Protein AF-A0AAU7W6T9-F1 (afdb_monomer_lite)

Radius of gyration: 31.01 Å; chains: 1; bounding box: 67×42×76 Å

Structure (mmCIF, N/CA/C/O backbone):
data_AF-A0AAU7W6T9-F1
#
_entry.id   AF-A0AAU7W6T9-F1
#
loop_
_atom_site.group_PDB
_atom_site.id
_atom_site.type_symbol
_atom_site.label_atom_id
_atom_site.label_alt_id
_atom_site.label_comp_id
_atom_site.label_asym_id
_atom_site.label_entity_id
_atom_site.label_seq_id
_atom_site.pdbx_PDB_ins_code
_atom_site.Cartn_x
_atom_site.Cartn_y
_atom_site.Cartn_z
_atom_site.occupancy
_atom_site.B_iso_or_equiv
_atom_site.auth_seq_id
_atom_site.auth_comp_id
_atom_site.auth_asym_id
_atom_site.auth_atom_id
_atom_site.pdbx_PDB_model_num
ATOM 1 N N . MET A 1 1 ? 31.304 -7.532 -29.591 1.00 68.31 1 MET A N 1
ATOM 2 C CA . MET A 1 1 ? 30.329 -8.023 -28.599 1.00 68.31 1 MET A CA 1
ATOM 3 C C . MET A 1 1 ? 29.694 -9.262 -29.185 1.00 68.31 1 MET A C 1
ATOM 5 O O . MET A 1 1 ? 28.973 -9.142 -30.169 1.00 68.31 1 MET A O 1
ATOM 9 N N . ASP A 1 2 ? 30.024 -10.433 -28.654 1.00 91.94 2 ASP A N 1
ATOM 10 C CA . ASP A 1 2 ? 29.437 -11.690 -29.111 1.00 91.94 2 ASP A CA 1
ATOM 11 C C . ASP A 1 2 ? 27.924 -11.687 -28.875 1.00 91.94 2 ASP A C 1
ATOM 13 O O . ASP A 1 2 ? 27.451 -11.260 -27.822 1.00 91.94 2 ASP A O 1
ATOM 17 N N . TRP A 1 3 ? 27.146 -12.153 -29.851 1.00 93.44 3 TRP A N 1
ATOM 18 C CA . TRP A 1 3 ? 25.677 -12.155 -29.793 1.00 93.44 3 TRP A CA 1
ATOM 19 C C . TRP A 1 3 ? 25.120 -12.938 -28.589 1.00 93.44 3 TRP A C 1
ATOM 21 O O . TRP A 1 3 ? 24.056 -12.614 -28.068 1.00 93.44 3 TRP A O 1
ATOM 31 N N . TRP A 1 4 ? 25.888 -13.906 -28.086 1.00 94.69 4 TRP A N 1
ATOM 32 C CA . TRP A 1 4 ? 25.614 -14.640 -26.852 1.00 94.69 4 TRP A CA 1
ATOM 33 C C . TRP A 1 4 ? 25.522 -13.751 -25.608 1.00 94.69 4 TRP A C 1
ATOM 35 O O . TRP A 1 4 ? 24.751 -14.053 -24.700 1.00 94.69 4 TRP A O 1
ATOM 45 N N . ILE A 1 5 ? 26.258 -12.637 -25.570 1.00 95.00 5 ILE A N 1
ATOM 46 C CA . ILE A 1 5 ? 26.200 -11.682 -24.458 1.00 95.00 5 ILE A CA 1
ATOM 47 C C . ILE A 1 5 ? 24.798 -11.069 -24.376 1.00 95.00 5 ILE A C 1
ATOM 49 O O . ILE A 1 5 ? 24.238 -10.961 -23.289 1.00 95.00 5 ILE A O 1
ATOM 53 N N . TRP A 1 6 ? 24.184 -10.747 -25.517 1.00 94.69 6 TRP A N 1
ATOM 54 C CA . TRP A 1 6 ? 22.812 -10.234 -25.557 1.00 94.69 6 TRP A CA 1
ATOM 55 C C . TRP A 1 6 ? 21.791 -11.262 -25.078 1.00 94.69 6 TRP A C 1
ATOM 57 O O . TRP A 1 6 ? 20.864 -10.910 -24.351 1.00 94.69 6 TRP A O 1
ATOM 67 N N . VAL A 1 7 ? 21.988 -12.535 -25.429 1.00 95.75 7 VAL A N 1
ATOM 68 C CA . VAL A 1 7 ? 21.139 -13.632 -24.946 1.00 95.75 7 VAL A CA 1
ATOM 69 C C . VAL A 1 7 ? 21.245 -13.768 -23.426 1.00 95.75 7 VAL A C 1
ATOM 71 O O . VAL A 1 7 ? 20.221 -13.839 -22.751 1.00 95.75 7 VAL A O 1
ATOM 74 N N . LEU A 1 8 ? 22.458 -13.735 -22.866 1.00 96.44 8 LEU A N 1
ATOM 75 C CA . LEU A 1 8 ? 22.659 -13.797 -21.416 1.00 96.44 8 LEU A CA 1
ATOM 76 C C . LEU A 1 8 ? 22.035 -12.604 -20.687 1.00 96.44 8 LEU A C 1
ATOM 78 O O . LEU A 1 8 ? 21.397 -12.794 -19.653 1.00 96.44 8 LEU A O 1
ATOM 82 N N . ILE A 1 9 ? 22.169 -11.393 -21.234 1.00 95.81 9 ILE A N 1
ATOM 83 C CA . ILE A 1 9 ? 21.533 -10.194 -20.673 1.00 95.81 9 ILE A CA 1
ATOM 84 C C . ILE A 1 9 ? 20.009 -10.349 -20.680 1.00 95.81 9 ILE A C 1
ATOM 86 O O . ILE A 1 9 ? 19.369 -10.109 -19.659 1.00 95.81 9 ILE A O 1
ATOM 90 N N . ALA A 1 10 ? 19.422 -10.793 -21.794 1.00 95.56 10 ALA A N 1
ATOM 91 C CA . ALA A 1 10 ? 17.979 -10.994 -21.891 1.00 95.56 10 ALA A CA 1
ATOM 92 C C . ALA A 1 10 ? 17.475 -12.017 -20.859 1.00 95.56 10 ALA A C 1
ATOM 94 O O . ALA A 1 10 ? 16.499 -11.759 -20.154 1.00 95.56 10 ALA A O 1
ATOM 95 N N . VAL A 1 11 ? 18.178 -13.145 -20.711 1.00 96.88 11 VAL A N 1
ATOM 96 C CA . VAL A 1 11 ? 17.854 -14.170 -19.708 1.00 96.88 11 VAL A CA 1
ATOM 97 C C . VAL A 1 11 ? 17.966 -13.612 -18.288 1.00 96.88 11 VAL A C 1
ATOM 99 O O . VAL A 1 11 ? 17.074 -13.847 -17.474 1.00 96.88 11 VAL A O 1
ATOM 102 N N . ALA A 1 12 ? 19.011 -12.836 -17.989 1.00 96.00 12 ALA A N 1
ATOM 103 C CA . ALA A 1 12 ? 19.196 -12.222 -16.677 1.00 96.00 12 ALA A CA 1
ATOM 104 C C . ALA A 1 12 ? 18.065 -11.240 -16.331 1.00 96.00 12 ALA A C 1
ATOM 106 O O . ALA A 1 12 ? 17.546 -11.270 -15.216 1.00 96.00 12 ALA A O 1
ATOM 107 N N . VAL A 1 13 ? 17.634 -10.414 -17.291 1.00 95.50 13 VAL A N 1
ATOM 108 C CA . VAL A 1 13 ? 16.512 -9.479 -17.109 1.00 95.50 13 VAL A CA 1
ATOM 109 C C . VAL A 1 13 ? 15.207 -10.231 -16.840 1.00 95.50 13 VAL A C 1
ATOM 111 O O . VAL A 1 13 ? 14.481 -9.878 -15.912 1.00 95.50 13 VAL A O 1
ATOM 114 N N . ILE A 1 14 ? 14.921 -11.294 -17.598 1.00 94.56 14 ILE A N 1
ATOM 115 C CA . ILE A 1 14 ? 13.716 -12.115 -17.401 1.00 94.56 14 ILE A CA 1
ATOM 116 C C . ILE A 1 14 ? 13.745 -12.803 -16.030 1.00 94.56 14 ILE A C 1
ATOM 118 O O . ILE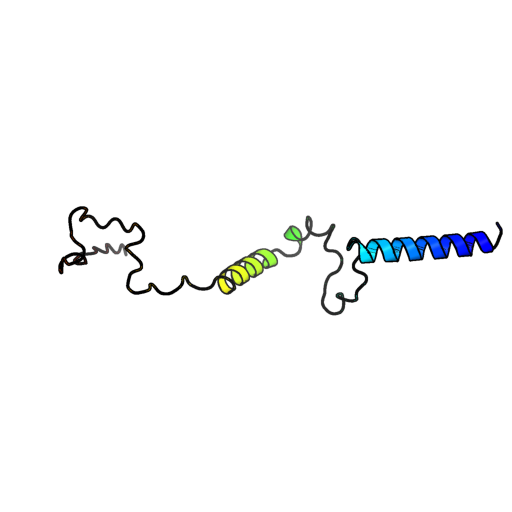 A 1 14 ? 12.744 -12.785 -15.314 1.00 94.56 14 ILE A O 1
ATOM 122 N N . ALA A 1 15 ? 14.887 -13.372 -15.634 1.00 93.75 15 ALA A N 1
ATOM 123 C CA . ALA A 1 15 ? 15.045 -14.036 -14.343 1.00 93.75 15 ALA A CA 1
ATOM 124 C C . ALA A 1 15 ? 14.859 -13.063 -13.167 1.00 93.75 15 ALA A C 1
ATOM 126 O O . ALA A 1 15 ? 14.164 -13.391 -12.204 1.00 93.75 15 ALA A O 1
ATOM 127 N N . LEU A 1 16 ? 15.421 -11.853 -13.264 1.00 92.25 16 LEU A N 1
ATOM 128 C CA . LEU A 1 16 ? 15.219 -10.789 -12.278 1.00 92.25 16 LEU A CA 1
ATOM 129 C C . LEU A 1 16 ? 13.757 -10.339 -12.217 1.00 92.25 16 LEU A C 1
ATOM 131 O O . LEU A 1 16 ? 13.215 -10.199 -11.123 1.00 92.25 16 LEU A O 1
ATOM 135 N N . GLY A 1 17 ? 13.101 -10.166 -13.368 1.00 89.81 17 GLY A N 1
ATOM 136 C CA . GLY A 1 17 ? 11.678 -9.834 -13.438 1.00 89.81 17 GLY A CA 1
ATOM 137 C C . GLY A 1 17 ? 10.798 -10.903 -12.785 1.00 89.81 17 GLY A C 1
ATOM 138 O O . GLY A 1 17 ? 9.918 -10.578 -11.991 1.00 89.81 17 GLY A O 1
ATOM 139 N N . TRP A 1 18 ? 11.082 -12.182 -13.041 1.00 89.06 18 TRP A N 1
ATOM 140 C CA . TRP A 1 18 ? 10.376 -13.305 -12.420 1.00 89.06 18 TRP A CA 1
ATOM 141 C C . TRP A 1 18 ? 10.593 -13.365 -10.905 1.00 89.06 18 TRP A C 1
ATOM 143 O O . TRP A 1 18 ? 9.639 -13.564 -10.151 1.00 89.06 18 TRP A O 1
ATOM 153 N N . LEU A 1 19 ? 11.828 -13.150 -10.440 1.00 89.50 19 LEU A N 1
ATOM 154 C CA . LEU A 1 19 ? 12.143 -13.110 -9.013 1.00 89.50 19 LEU A CA 1
ATOM 155 C C . LEU A 1 19 ? 11.432 -11.941 -8.320 1.00 89.50 19 LEU A C 1
ATOM 157 O O . LEU A 1 19 ? 10.845 -12.129 -7.259 1.00 89.50 19 LEU A O 1
ATOM 161 N N . ALA A 1 20 ? 11.431 -10.760 -8.941 1.00 87.19 20 ALA A N 1
ATOM 162 C CA . ALA A 1 20 ? 10.738 -9.577 -8.441 1.00 87.19 20 ALA A CA 1
ATOM 163 C C . ALA A 1 20 ? 9.215 -9.777 -8.395 1.00 87.19 20 ALA A C 1
ATOM 165 O O . ALA A 1 20 ? 8.572 -9.357 -7.433 1.00 87.19 20 ALA A O 1
ATOM 166 N N . GLN A 1 21 ? 8.640 -10.469 -9.385 1.00 85.00 21 GLN A N 1
ATOM 167 C CA . GLN A 1 21 ? 7.222 -10.827 -9.385 1.00 85.00 21 GLN A CA 1
ATOM 168 C C . GLN A 1 21 ? 6.895 -11.838 -8.281 1.00 85.00 21 GLN A C 1
ATOM 170 O O . GLN A 1 21 ? 5.929 -11.661 -7.542 1.00 85.00 21 GLN A O 1
ATOM 175 N N . ARG A 1 22 ? 7.729 -12.870 -8.105 1.00 81.19 22 ARG A N 1
ATOM 176 C CA . ARG A 1 22 ? 7.556 -13.877 -7.048 1.00 81.19 22 ARG A CA 1
ATOM 177 C C . ARG A 1 22 ? 7.756 -13.302 -5.644 1.00 81.19 22 ARG A C 1
ATOM 179 O O . ARG A 1 22 ? 7.080 -13.732 -4.716 1.00 81.19 22 ARG A O 1
ATOM 186 N N . ALA A 1 23 ? 8.660 -12.339 -5.493 1.00 85.38 23 ALA A N 1
ATOM 187 C CA . ALA A 1 23 ? 8.880 -11.601 -4.252 1.00 85.38 23 ALA A CA 1
ATOM 188 C C . ALA A 1 23 ? 7.788 -10.549 -3.976 1.00 85.38 23 ALA A C 1
ATOM 190 O O . ALA A 1 23 ? 7.790 -9.939 -2.910 1.00 85.38 23 ALA A O 1
ATOM 191 N N . GLY A 1 24 ? 6.866 -10.321 -4.921 1.00 74.69 24 GLY A N 1
ATOM 192 C CA . GLY A 1 24 ? 5.800 -9.329 -4.791 1.00 74.69 24 GLY A CA 1
ATOM 193 C C . GLY A 1 24 ? 6.280 -7.878 -4.891 1.00 74.69 24 GLY A C 1
ATOM 194 O O . GLY A 1 24 ? 5.546 -6.971 -4.517 1.00 74.69 24 GLY A O 1
ATOM 195 N N . TRP A 1 25 ? 7.500 -7.639 -5.384 1.00 78.12 25 TRP A N 1
ATOM 196 C CA . TRP A 1 25 ? 8.034 -6.289 -5.602 1.00 78.12 25 TRP A CA 1
ATOM 197 C C . TRP A 1 25 ? 7.412 -5.623 -6.831 1.00 78.12 25 TRP A C 1
ATOM 199 O O . TRP A 1 25 ? 7.306 -4.401 -6.887 1.00 78.12 25 TRP A O 1
ATOM 209 N N . ILE A 1 26 ? 7.004 -6.423 -7.820 1.00 70.12 26 ILE A N 1
ATOM 210 C CA . ILE A 1 26 ? 6.372 -5.957 -9.055 1.00 70.12 26 ILE A CA 1
ATOM 211 C C . ILE A 1 26 ? 5.161 -6.848 -9.339 1.00 70.12 26 ILE A C 1
ATOM 213 O O . ILE A 1 26 ? 5.311 -8.046 -9.567 1.00 70.12 26 ILE A O 1
ATOM 217 N N . ASP A 1 27 ? 3.959 -6.270 -9.356 1.00 71.69 27 ASP A N 1
ATOM 218 C CA . ASP A 1 27 ? 2.744 -6.970 -9.783 1.00 71.69 27 ASP A CA 1
ATOM 219 C C . ASP A 1 27 ? 2.487 -6.679 -11.269 1.00 71.69 27 ASP A C 1
ATOM 221 O O . ASP A 1 27 ? 1.892 -5.666 -11.630 1.00 71.69 27 ASP A O 1
ATOM 225 N N . LEU A 1 28 ? 2.999 -7.554 -12.142 1.00 67.88 28 LEU A N 1
ATOM 226 C CA . LEU A 1 28 ? 2.724 -7.528 -13.589 1.00 67.88 28 LEU A CA 1
ATOM 227 C C . LEU A 1 28 ? 1.415 -8.247 -13.945 1.00 67.88 28 LEU A C 1
ATOM 229 O O . LEU A 1 28 ? 1.057 -8.348 -15.119 1.00 67.88 28 LEU A O 1
ATOM 233 N N . SER A 1 29 ? 0.715 -8.784 -12.945 1.00 62.09 29 SER A N 1
ATOM 234 C CA . SER A 1 29 ? -0.595 -9.390 -13.131 1.00 62.09 29 SER A CA 1
ATOM 235 C C . SER A 1 29 ? -1.566 -8.264 -13.465 1.00 62.09 29 SER A C 1
ATOM 237 O O . SER A 1 29 ? -1.701 -7.312 -12.704 1.00 62.09 29 SER A O 1
ATOM 239 N N . ASP A 1 30 ? -2.211 -8.359 -14.622 1.00 55.94 30 ASP A N 1
ATOM 240 C CA . ASP A 1 30 ? -3.150 -7.393 -15.198 1.00 55.94 30 ASP A CA 1
ATOM 241 C C . ASP A 1 30 ? -4.338 -7.083 -14.251 1.00 55.94 30 ASP A C 1
ATOM 243 O O . ASP A 1 30 ? -5.452 -7.575 -14.419 1.00 55.94 30 ASP A O 1
ATOM 247 N N . LYS A 1 31 ? -4.100 -6.276 -13.207 1.00 52.72 31 LYS A N 1
ATOM 248 C CA . LYS A 1 31 ? -5.128 -5.635 -12.370 1.00 52.72 31 LYS A CA 1
ATOM 249 C C . LYS A 1 31 ? -5.508 -4.249 -12.895 1.00 52.72 31 LYS A C 1
ATOM 251 O O . LYS A 1 31 ? -6.456 -3.639 -12.407 1.00 52.72 31 LYS A O 1
ATOM 256 N N . THR A 1 32 ? -4.840 -3.766 -13.940 1.00 48.38 32 THR A N 1
ATOM 257 C CA . THR A 1 32 ? -5.093 -2.452 -14.546 1.00 48.38 32 THR A CA 1
ATOM 258 C C . THR A 1 32 ? -6.347 -2.406 -15.410 1.00 48.38 32 THR A C 1
ATOM 260 O O . THR A 1 32 ? -6.893 -1.318 -15.596 1.00 48.38 32 THR A O 1
ATOM 263 N N . LYS A 1 33 ? -6.921 -3.549 -15.818 1.00 49.66 33 LYS A N 1
ATOM 264 C CA . LYS A 1 33 ? -8.297 -3.574 -16.360 1.00 49.66 33 LYS A CA 1
ATOM 265 C C . LYS A 1 33 ? -9.359 -3.075 -15.373 1.00 49.66 33 LYS A C 1
ATOM 267 O O . LYS A 1 33 ? -10.494 -2.831 -15.778 1.00 49.66 33 LYS A O 1
ATOM 272 N N . ARG A 1 34 ? -9.001 -2.858 -14.102 1.00 48.38 34 ARG A N 1
ATOM 273 C CA . ARG A 1 34 ? -9.843 -2.183 -13.111 1.00 48.38 34 ARG A CA 1
ATOM 274 C C . ARG A 1 34 ? -9.071 -1.134 -12.298 1.00 48.38 34 ARG A C 1
ATOM 276 O O . ARG A 1 34 ? -9.198 -1.080 -11.088 1.00 48.38 34 ARG A O 1
ATOM 283 N N . GLY A 1 35 ? -8.320 -0.268 -12.983 1.00 49.06 35 GLY A N 1
ATOM 284 C CA . GLY A 1 35 ? -7.900 1.036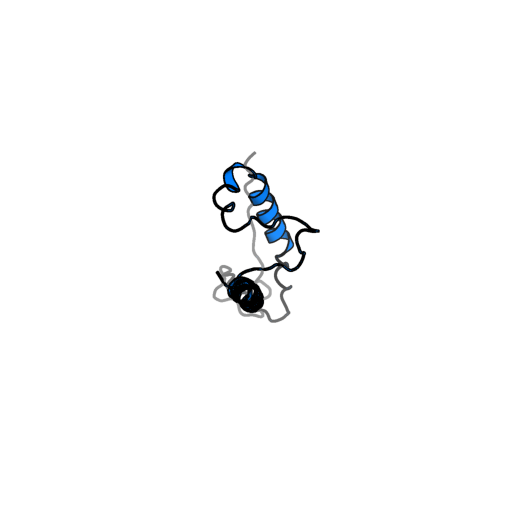 -12.455 1.00 49.06 35 GLY A CA 1
ATOM 285 C C . GLY A 1 35 ? -6.659 1.044 -11.551 1.00 49.06 35 GLY A C 1
ATOM 286 O O . GLY A 1 35 ? -6.670 0.531 -10.441 1.00 49.06 35 GLY A O 1
ATOM 287 N N . GLY A 1 36 ? -5.618 1.751 -12.006 1.00 48.62 36 GLY A N 1
ATOM 288 C CA . GLY A 1 36 ? -4.661 2.438 -11.130 1.00 48.62 36 GLY A CA 1
ATOM 289 C C . GLY A 1 36 ? -3.407 1.665 -10.714 1.00 48.62 36 GLY A C 1
ATOM 290 O O . GLY A 1 36 ? -3.297 1.226 -9.575 1.00 48.62 36 GLY A O 1
ATOM 291 N N . THR A 1 37 ? -2.385 1.631 -11.575 1.00 48.72 37 THR A N 1
ATOM 292 C CA . THR A 1 37 ? -1.012 1.259 -11.178 1.00 48.72 37 THR A CA 1
ATOM 293 C C . THR A 1 37 ? -0.072 2.442 -11.387 1.00 48.72 37 THR A C 1
ATOM 295 O O . THR A 1 37 ? 0.687 2.509 -12.345 1.00 48.72 37 THR A O 1
ATOM 298 N N . ALA A 1 38 ? -0.160 3.401 -10.466 1.00 47.75 38 ALA A N 1
ATOM 299 C CA . ALA A 1 38 ? 0.868 4.413 -10.204 1.00 47.75 38 ALA A CA 1
ATOM 300 C C . ALA A 1 38 ? 0.848 4.833 -8.712 1.00 47.75 38 ALA A C 1
ATOM 302 O O . ALA A 1 38 ? 1.110 5.979 -8.362 1.00 47.75 38 ALA A O 1
ATOM 303 N N . GLY A 1 39 ? 0.490 3.906 -7.813 1.00 49.88 39 GLY A N 1
ATOM 304 C CA . GLY A 1 39 ? 0.157 4.186 -6.407 1.00 49.88 39 GLY A CA 1
ATOM 305 C C . GLY A 1 39 ? 1.327 4.292 -5.420 1.00 49.88 39 GLY A C 1
ATOM 306 O O . GLY A 1 39 ? 1.075 4.428 -4.232 1.00 49.88 39 GLY A O 1
ATOM 307 N N . GLY A 1 40 ? 2.589 4.220 -5.858 1.00 50.38 40 GLY A N 1
ATOM 308 C CA . GLY A 1 40 ? 3.745 4.313 -4.946 1.00 50.38 40 GLY A CA 1
ATOM 309 C C . GLY A 1 40 ? 4.286 5.733 -4.747 1.00 50.38 40 GLY A C 1
ATOM 310 O O . GLY A 1 40 ? 4.732 6.078 -3.661 1.00 50.38 40 GLY A O 1
ATOM 311 N N . VAL A 1 41 ? 4.224 6.571 -5.787 1.00 52.28 41 VAL A N 1
ATOM 312 C CA . VAL A 1 41 ? 4.780 7.941 -5.776 1.00 52.28 41 VAL A CA 1
ATOM 313 C C . VAL A 1 41 ? 3.676 9.007 -5.797 1.00 52.28 41 VAL A C 1
ATOM 315 O O . VAL A 1 41 ? 3.893 10.128 -5.351 1.00 52.28 41 VAL A O 1
ATOM 318 N N . LEU A 1 42 ? 2.460 8.660 -6.234 1.00 54.91 42 LEU A N 1
ATOM 319 C CA . LEU A 1 42 ? 1.337 9.602 -6.282 1.00 54.91 42 LEU A CA 1
ATOM 320 C C . LEU A 1 42 ? 0.591 9.772 -4.952 1.00 54.91 42 LEU A C 1
ATOM 322 O O . LEU A 1 42 ? -0.221 10.680 -4.868 1.00 54.91 42 LEU A O 1
ATOM 326 N N . MET A 1 43 ? 0.877 8.988 -3.905 1.00 53.78 43 MET A N 1
ATOM 327 C CA . MET A 1 43 ? 0.170 9.118 -2.616 1.00 53.78 43 MET A CA 1
ATOM 328 C C . MET A 1 43 ? 0.402 10.472 -1.927 1.00 53.78 43 MET A C 1
ATOM 330 O O . MET A 1 43 ? -0.490 10.954 -1.247 1.00 53.78 43 MET A O 1
ATOM 334 N N . ILE A 1 44 ? 1.549 11.128 -2.152 1.00 56.06 44 ILE A N 1
ATOM 335 C CA . ILE A 1 44 ? 1.811 12.480 -1.615 1.00 56.06 44 ILE A CA 1
ATOM 336 C C . ILE A 1 44 ? 1.083 13.566 -2.436 1.00 56.06 44 ILE A C 1
ATOM 338 O O . ILE A 1 44 ? 0.769 14.632 -1.921 1.00 56.06 44 ILE A O 1
ATOM 342 N N . GLY A 1 45 ? 0.787 13.310 -3.716 1.00 55.84 45 GLY A N 1
ATOM 343 C CA . GLY A 1 45 ? 0.062 14.250 -4.583 1.00 55.84 45 GLY A CA 1
ATOM 344 C C . GLY A 1 45 ? -1.456 14.042 -4.614 1.00 55.84 45 GLY A C 1
ATOM 345 O O . GLY A 1 45 ? -2.187 14.923 -5.063 1.00 55.84 45 GLY A O 1
ATOM 346 N N . ASP A 1 46 ? -1.946 12.891 -4.156 1.00 56.69 46 ASP A N 1
ATOM 347 C CA . ASP A 1 46 ? -3.355 12.497 -4.271 1.00 56.69 46 ASP A CA 1
ATOM 348 C C . ASP A 1 46 ? -4.285 13.347 -3.385 1.00 56.69 46 ASP A C 1
ATOM 350 O O . ASP A 1 46 ? -5.450 13.546 -3.724 1.00 56.69 46 ASP A O 1
ATOM 354 N N . GLU A 1 47 ? -3.760 13.940 -2.307 1.00 60.50 47 GLU A N 1
ATOM 355 C CA . GLU A 1 47 ? -4.491 14.893 -1.456 1.00 60.50 47 GLU A CA 1
ATOM 356 C C . GLU A 1 47 ? -4.830 16.201 -2.192 1.00 60.50 47 GLU A C 1
ATOM 358 O O . GLU A 1 47 ? -5.880 16.798 -1.956 1.00 60.50 47 GLU A O 1
ATOM 363 N N . VAL A 1 48 ? -3.979 16.630 -3.130 1.00 60.69 48 VAL A N 1
ATOM 364 C CA . VAL A 1 48 ? -4.160 17.885 -3.880 1.00 60.69 48 VAL A CA 1
ATOM 365 C C . VAL A 1 48 ? -5.106 17.698 -5.071 1.00 60.69 48 VAL A C 1
ATOM 367 O O . VAL A 1 48 ? -5.818 18.624 -5.455 1.00 60.69 48 VAL A O 1
ATOM 370 N N . PHE A 1 49 ? -5.149 16.495 -5.650 1.00 58.16 49 PHE A N 1
ATOM 371 C CA . PHE A 1 49 ? -5.903 16.217 -6.878 1.00 58.16 49 PHE A CA 1
ATOM 372 C C . PHE A 1 49 ? -7.173 15.378 -6.674 1.00 58.16 49 PHE A C 1
ATOM 374 O O . PHE A 1 49 ? -7.970 15.259 -7.606 1.00 58.16 49 PHE A O 1
ATOM 381 N N . ALA A 1 50 ? -7.414 14.831 -5.479 1.00 58.34 50 ALA A N 1
ATOM 382 C CA . ALA A 1 50 ? -8.617 14.052 -5.192 1.00 58.34 50 ALA A CA 1
ATOM 383 C C . ALA A 1 50 ? -9.149 14.245 -3.753 1.00 58.34 50 ALA A C 1
ATOM 385 O O . ALA A 1 50 ? -9.263 13.273 -3.002 1.00 58.34 50 ALA A O 1
ATOM 386 N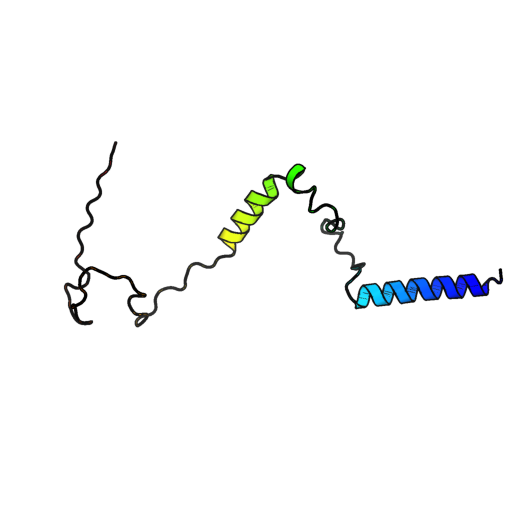 N . PRO A 1 51 ? -9.599 15.459 -3.374 1.00 58.81 51 PRO A N 1
ATOM 387 C CA . PRO A 1 51 ? -10.098 15.742 -2.020 1.00 58.81 51 PRO A CA 1
ATOM 388 C C . PRO A 1 51 ? -11.313 14.889 -1.603 1.00 58.81 51 PRO A C 1
ATOM 390 O O . PRO A 1 51 ? -11.543 14.663 -0.419 1.00 58.81 51 PRO A O 1
ATOM 393 N N . ARG A 1 52 ? -12.069 14.338 -2.564 1.00 65.25 52 ARG A N 1
ATOM 394 C CA . ARG A 1 52 ? -13.248 13.490 -2.300 1.00 65.25 52 ARG A CA 1
ATOM 395 C C . ARG A 1 52 ? -12.913 12.072 -1.822 1.00 65.25 52 ARG A C 1
ATOM 397 O O . ARG A 1 52 ? -13.813 11.338 -1.421 1.00 65.25 52 ARG A O 1
ATOM 404 N N . LYS A 1 53 ? -11.639 11.661 -1.869 1.00 65.81 53 LYS A N 1
ATOM 405 C CA . LYS A 1 53 ? -11.217 10.340 -1.373 1.00 65.81 53 LYS A CA 1
ATOM 406 C C . LYS A 1 53 ? -11.335 10.228 0.144 1.00 65.81 53 LYS A C 1
ATOM 408 O O . LYS A 1 53 ? -11.644 9.147 0.633 1.00 65.81 53 LYS A O 1
ATOM 413 N N . TYR A 1 54 ? -11.151 11.334 0.866 1.00 67.94 54 TYR A N 1
ATOM 414 C CA . TYR A 1 54 ? -11.303 11.358 2.319 1.00 67.94 54 TYR A CA 1
ATOM 415 C C . TYR A 1 54 ? -12.746 11.044 2.737 1.00 67.94 54 TYR A C 1
ATOM 417 O O . TYR A 1 54 ? -12.978 10.144 3.538 1.00 67.94 54 TYR A O 1
ATOM 425 N N . GLU A 1 55 ? -13.724 11.713 2.126 1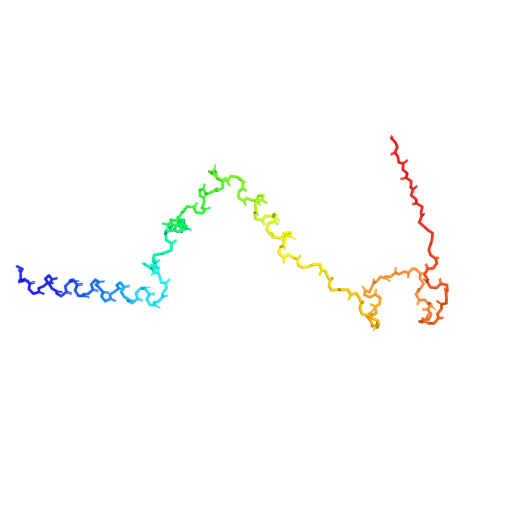.00 70.50 55 GLU A N 1
ATOM 426 C CA . GLU A 1 55 ? -15.147 11.492 2.416 1.00 70.50 55 GLU A CA 1
ATOM 427 C C . GLU A 1 55 ? -15.580 10.061 2.066 1.00 70.50 55 GLU A C 1
ATOM 429 O O . GLU A 1 55 ? -16.224 9.393 2.875 1.00 70.50 55 GLU A O 1
ATOM 434 N N . ALA A 1 56 ? -15.138 9.544 0.914 1.00 73.94 56 ALA A N 1
ATOM 435 C CA . ALA A 1 56 ? -15.428 8.174 0.496 1.00 73.94 56 ALA A CA 1
ATOM 436 C C . ALA A 1 56 ? -14.834 7.118 1.450 1.00 73.94 56 ALA A C 1
ATOM 438 O O . ALA A 1 56 ? -15.478 6.106 1.729 1.00 73.94 56 ALA A O 1
ATOM 439 N N . ALA A 1 57 ? -13.628 7.354 1.980 1.00 76.12 57 ALA A N 1
ATOM 440 C CA . ALA A 1 57 ? -13.005 6.472 2.965 1.00 76.12 57 ALA A CA 1
ATOM 441 C C . ALA A 1 57 ? -13.760 6.487 4.307 1.00 76.12 57 ALA A C 1
ATOM 443 O O . ALA A 1 57 ? -13.976 5.433 4.904 1.00 76.12 57 ALA A O 1
ATOM 444 N N . VAL A 1 58 ? -14.233 7.659 4.747 1.00 78.88 58 VAL A N 1
ATOM 445 C CA . VAL A 1 58 ? -15.020 7.808 5.984 1.00 78.88 58 VAL A CA 1
ATOM 446 C C . VAL A 1 58 ? -16.390 7.132 5.864 1.00 78.88 58 VAL A C 1
ATOM 448 O O . VAL A 1 58 ? -16.845 6.473 6.802 1.00 78.88 58 VAL A O 1
ATOM 451 N N . GLU A 1 59 ? -17.062 7.249 4.718 1.00 77.19 59 GLU A N 1
ATOM 452 C CA . GLU A 1 59 ? -18.336 6.560 4.480 1.00 77.19 59 GLU A CA 1
ATOM 453 C C . GLU A 1 59 ? -18.164 5.041 4.395 1.00 77.19 59 GLU A C 1
ATOM 455 O O . GLU A 1 59 ? -18.970 4.298 4.962 1.00 77.19 59 GLU A O 1
ATOM 460 N N . GLN A 1 60 ? -17.088 4.567 3.762 1.00 81.88 60 GLN A N 1
ATOM 461 C CA . GLN A 1 60 ? -16.750 3.146 3.729 1.00 81.88 60 GLN A CA 1
ATOM 462 C C . GLN A 1 60 ? -16.476 2.601 5.136 1.00 81.88 60 GLN A C 1
ATOM 464 O O . GLN A 1 60 ? -16.958 1.523 5.480 1.00 81.88 60 GLN A O 1
ATOM 469 N N . GLU A 1 61 ? -15.760 3.349 5.977 1.00 77.62 61 GLU A N 1
ATOM 470 C CA . GLU A 1 61 ? -15.498 2.959 7.362 1.00 77.62 61 GLU A CA 1
ATOM 471 C C . GLU A 1 61 ? -16.806 2.829 8.157 1.00 77.62 61 GLU A C 1
ATOM 473 O O . GLU A 1 61 ? -17.008 1.832 8.856 1.00 77.62 61 GLU A O 1
ATOM 478 N N . ARG A 1 62 ? -17.739 3.778 7.984 1.00 76.12 62 ARG A N 1
ATOM 479 C CA . ARG A 1 62 ? -19.078 3.715 8.595 1.00 76.12 62 ARG A CA 1
ATOM 480 C C . ARG A 1 62 ? -19.877 2.497 8.138 1.00 76.12 62 ARG A C 1
ATOM 482 O O . ARG A 1 62 ? -20.541 1.885 8.965 1.00 76.12 62 ARG A O 1
ATOM 489 N N . GLN A 1 63 ? -19.805 2.139 6.858 1.00 81.06 63 GLN A N 1
ATOM 490 C CA . GLN A 1 63 ? -20.508 0.973 6.307 1.00 81.06 63 GLN A CA 1
ATOM 491 C C . GLN A 1 63 ? -19.841 -0.360 6.679 1.00 81.06 63 GLN A C 1
ATOM 493 O O . GLN A 1 63 ? -20.510 -1.386 6.751 1.00 81.06 63 GLN A O 1
ATOM 498 N N . SER A 1 64 ? -18.527 -0.357 6.916 1.00 78.38 64 SER A N 1
ATOM 499 C CA . SER A 1 64 ? -17.758 -1.556 7.273 1.00 78.38 64 SER A CA 1
ATOM 500 C C . SER A 1 64 ? -17.870 -1.943 8.748 1.00 78.38 64 SER A C 1
ATOM 502 O O . SER A 1 64 ? -17.624 -3.096 9.108 1.00 78.38 64 SER A O 1
ATOM 504 N N . ARG A 1 65 ? -18.239 -0.994 9.616 1.00 76.19 65 ARG A N 1
ATOM 505 C CA . ARG A 1 65 ? -18.465 -1.277 11.030 1.00 76.19 65 ARG A CA 1
ATOM 506 C C . ARG A 1 65 ? -19.820 -1.941 11.193 1.00 76.19 65 ARG A C 1
ATOM 508 O O . ARG A 1 65 ? -20.864 -1.315 11.029 1.00 76.19 65 ARG A O 1
ATOM 515 N N . LEU A 1 66 ? -19.788 -3.214 11.567 1.00 72.56 66 LEU A N 1
ATOM 516 C CA . LEU A 1 66 ? -20.976 -3.879 12.072 1.00 72.56 66 LEU A CA 1
ATOM 517 C C . LEU A 1 66 ? -21.419 -3.163 13.358 1.00 72.56 66 LEU A C 1
ATOM 519 O O . LEU A 1 66 ? -20.563 -2.804 14.176 1.00 72.56 66 LEU A O 1
ATOM 523 N N . PRO A 1 67 ? -22.730 -2.939 13.553 1.00 74.19 67 PRO A N 1
ATOM 524 C CA . PRO A 1 67 ? -23.231 -2.495 14.843 1.00 74.19 67 PRO A CA 1
ATOM 525 C C . PRO A 1 67 ? -22.768 -3.474 15.924 1.00 74.19 67 PRO A C 1
ATOM 527 O O . PRO A 1 67 ? -22.595 -4.670 15.663 1.00 74.19 67 PRO A O 1
ATOM 530 N N . ALA A 1 68 ? -22.537 -2.954 17.132 1.00 73.94 68 ALA A N 1
ATOM 531 C CA . ALA A 1 68 ? -22.161 -3.792 18.259 1.00 73.94 68 ALA A CA 1
ATOM 532 C C . ALA A 1 68 ? -23.171 -4.948 18.398 1.00 73.94 68 ALA A C 1
ATOM 534 O O . ALA A 1 68 ? -24.371 -4.732 18.184 1.00 73.94 68 ALA A O 1
ATOM 535 N N . PRO A 1 69 ? -22.703 -6.170 18.707 1.00 72.06 69 PRO A N 1
ATOM 536 C CA . PRO A 1 69 ? -23.593 -7.308 18.872 1.00 72.06 69 PRO A CA 1
ATOM 537 C C . PRO A 1 69 ? -24.656 -6.980 19.921 1.00 72.06 69 PRO A C 1
ATOM 539 O O . PRO A 1 69 ? -24.368 -6.310 20.916 1.00 72.06 69 PRO A O 1
ATOM 542 N N . ALA A 1 70 ? -25.884 -7.437 19.674 1.00 75.25 70 ALA A N 1
ATOM 543 C CA . ALA A 1 70 ? -26.978 -7.244 20.612 1.00 75.25 70 ALA A CA 1
ATOM 544 C C . ALA A 1 70 ? -26.589 -7.811 21.990 1.00 75.25 70 ALA A C 1
ATOM 546 O O . ALA A 1 70 ? -25.956 -8.873 22.045 1.00 75.25 70 ALA A O 1
ATOM 547 N N . PRO A 1 71 ? -26.949 -7.123 23.086 1.00 73.00 71 PRO A N 1
ATOM 548 C CA . PRO A 1 71 ? -26.669 -7.620 24.423 1.00 73.00 71 PRO A CA 1
ATOM 549 C C . PRO A 1 71 ? -27.356 -8.974 24.607 1.00 73.00 71 PRO A C 1
ATOM 551 O O . PRO A 1 71 ? -28.538 -9.143 24.298 1.00 73.00 71 PRO A O 1
ATOM 554 N N . LEU A 1 72 ? -26.589 -9.952 25.079 1.00 77.69 72 LEU A N 1
ATOM 555 C CA . LEU A 1 72 ? -27.111 -11.261 25.446 1.00 77.69 72 LEU A CA 1
ATOM 556 C C . LEU A 1 72 ? -27.643 -11.204 26.886 1.00 77.69 72 LEU A C 1
ATOM 558 O O . LEU A 1 72 ? -27.093 -10.464 27.705 1.00 77.69 72 LEU A O 1
ATOM 562 N N . PRO A 1 73 ? -28.673 -11.994 27.235 1.00 71.25 73 PRO A N 1
ATOM 563 C CA . PRO A 1 73 ? -29.059 -12.153 28.631 1.00 71.25 73 PRO A CA 1
ATOM 564 C C . PRO A 1 73 ? -27.863 -12.700 29.432 1.00 71.25 73 PRO A C 1
ATOM 566 O O . PRO A 1 73 ? -27.371 -13.788 29.138 1.00 71.25 73 PRO A O 1
ATOM 569 N N . GLY A 1 74 ? -27.375 -11.917 30.403 1.00 74.25 74 GLY A N 1
ATOM 570 C CA . GLY A 1 74 ? -26.164 -12.200 31.192 1.00 74.25 74 GLY A CA 1
ATOM 571 C C . GLY A 1 74 ? -24.921 -11.379 30.813 1.00 74.25 74 GLY A C 1
ATOM 572 O O . GLY A 1 74 ? -23.905 -11.472 31.499 1.00 74.25 74 GLY A O 1
ATOM 573 N N . ASP A 1 75 ? -24.984 -10.559 29.759 1.00 69.69 75 ASP A N 1
ATOM 574 C CA . ASP A 1 75 ? -23.990 -9.515 29.486 1.00 69.69 75 ASP A CA 1
ATOM 575 C C . ASP A 1 75 ? -24.161 -8.431 30.565 1.00 69.69 75 ASP A C 1
ATOM 577 O O . ASP A 1 75 ? -25.095 -7.636 30.502 1.00 69.69 75 ASP A O 1
ATOM 581 N N . GLY A 1 76 ? -23.345 -8.486 31.627 1.00 71.00 76 GLY A N 1
ATOM 582 C CA . GLY A 1 76 ? -23.452 -7.570 32.771 1.00 71.00 76 GLY A CA 1
ATOM 583 C C . GLY A 1 76 ? -23.343 -6.099 32.355 1.00 71.00 76 GLY A C 1
ATOM 584 O O . GLY A 1 76 ? -22.933 -5.802 31.237 1.00 71.00 76 GLY A O 1
ATOM 585 N N . ASP A 1 77 ? -23.652 -5.169 33.261 1.00 66.31 77 ASP A N 1
ATOM 586 C CA . ASP A 1 77 ? -23.893 -3.734 32.991 1.00 66.31 77 ASP A CA 1
ATOM 587 C C . ASP A 1 77 ? -22.740 -2.919 32.352 1.00 66.31 77 ASP A C 1
ATOM 589 O O . ASP A 1 77 ? -22.812 -1.695 32.301 1.00 66.31 77 ASP A O 1
ATOM 593 N N . LYS A 1 78 ? -21.661 -3.550 31.861 1.00 65.75 78 LYS A N 1
ATOM 594 C CA . LYS A 1 78 ? -20.510 -2.963 31.139 1.00 65.75 78 LYS A CA 1
ATOM 595 C C . LYS A 1 78 ? -20.046 -1.609 31.675 1.00 65.75 78 LYS A C 1
ATOM 597 O O . LYS A 1 78 ? -19.668 -0.721 30.914 1.00 65.75 78 LYS A O 1
ATOM 602 N N . GLY A 1 79 ? -20.043 -1.468 32.998 1.00 58.72 79 GLY A N 1
ATOM 603 C CA . GLY A 1 79 ? -19.567 -0.265 33.666 1.00 58.72 79 GLY A CA 1
ATOM 604 C C . GLY A 1 79 ? -20.461 0.963 33.487 1.00 58.72 79 GLY A C 1
ATOM 605 O O . GLY A 1 79 ? -19.972 2.073 33.694 1.00 58.72 79 GLY A O 1
ATOM 606 N N . ILE A 1 80 ? -21.749 0.810 33.148 1.00 56.06 80 ILE A N 1
ATOM 607 C CA . ILE A 1 80 ? -22.700 1.903 33.341 1.00 56.06 80 ILE A CA 1
ATOM 608 C C . ILE A 1 80 ? -22.901 2.061 34.850 1.00 56.06 80 ILE A C 1
ATOM 610 O O . ILE A 1 80 ? -23.704 1.377 35.478 1.00 56.06 80 ILE A O 1
ATOM 614 N N . ALA A 1 81 ? -22.108 2.949 35.444 1.00 49.69 81 ALA A N 1
ATOM 615 C CA . ALA A 1 81 ? -22.252 3.361 36.828 1.00 49.69 81 ALA A CA 1
ATOM 616 C C . ALA A 1 81 ? -23.526 4.206 36.957 1.00 49.69 81 ALA A C 1
ATOM 618 O O . ALA A 1 81 ? -23.494 5.436 36.919 1.00 49.69 81 ALA A O 1
ATOM 619 N N . PHE A 1 82 ? -24.674 3.541 37.065 1.00 52.56 82 PHE A N 1
ATOM 620 C CA . PHE A 1 82 ? -25.870 4.177 37.591 1.00 52.56 82 PHE A CA 1
ATOM 621 C C . PHE A 1 82 ? -25.651 4.433 39.083 1.00 52.56 82 PHE A C 1
ATOM 623 O O . PHE A 1 82 ? -24.973 3.667 39.763 1.00 52.56 82 PHE A O 1
ATOM 630 N N . ALA A 1 83 ? -26.184 5.548 39.578 1.00 50.28 83 ALA A N 1
ATOM 631 C CA . ALA A 1 83 ? -25.929 6.131 40.899 1.00 50.28 83 ALA A CA 1
ATOM 632 C C . ALA A 1 83 ? -26.385 5.283 42.112 1.00 50.28 83 ALA A C 1
ATOM 634 O O . ALA A 1 83 ? -26.601 5.817 43.196 1.00 50.28 83 ALA A O 1
ATOM 635 N N . SER A 1 84 ? -26.537 3.976 41.949 1.00 54.09 84 SER A N 1
ATOM 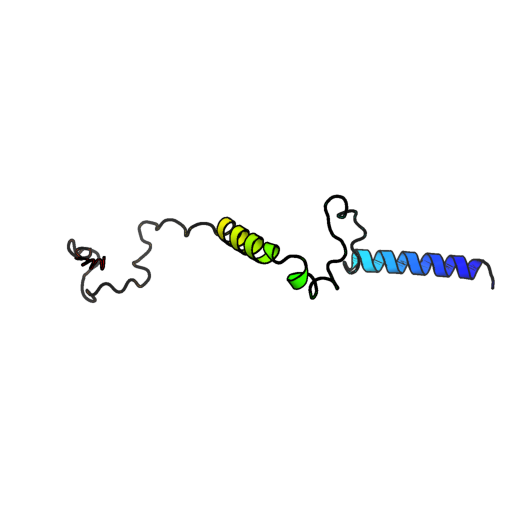636 C CA . SER A 1 84 ? -26.942 3.018 42.966 1.00 54.09 84 SER A CA 1
ATOM 637 C C . SER A 1 84 ? -25.853 1.956 43.101 1.00 54.09 84 SER A C 1
ATOM 639 O O . SER A 1 84 ? -26.009 0.829 42.638 1.00 54.09 84 SER A O 1
ATOM 641 N N . ALA A 1 85 ? -24.735 2.323 43.730 1.00 54.66 85 ALA A N 1
ATOM 642 C CA . ALA A 1 85 ? -23.635 1.402 44.029 1.00 54.66 85 ALA A CA 1
ATOM 643 C C . ALA A 1 85 ? -24.040 0.228 44.955 1.00 54.66 85 ALA A C 1
ATOM 645 O O . ALA A 1 85 ? -23.241 -0.682 45.144 1.00 54.66 85 ALA A O 1
ATOM 646 N N . ASP A 1 86 ? -25.272 0.232 45.481 1.00 56.09 86 ASP A N 1
ATOM 647 C CA . ASP A 1 86 ? -25.776 -0.723 46.477 1.00 56.09 86 ASP A CA 1
ATOM 648 C C . ASP A 1 86 ? -27.036 -1.506 46.040 1.00 56.09 86 ASP A C 1
ATOM 650 O O . ASP A 1 86 ? -27.593 -2.255 46.842 1.00 56.09 86 ASP A O 1
ATOM 654 N N . ALA A 1 87 ? -27.523 -1.354 44.800 1.00 59.09 87 ALA A N 1
ATOM 655 C CA . ALA A 1 87 ? -28.700 -2.101 44.339 1.00 59.09 87 ALA A CA 1
ATOM 656 C C . ALA A 1 87 ? -28.295 -3.514 43.882 1.00 59.09 87 ALA A C 1
ATOM 658 O O . ALA A 1 87 ? -27.501 -3.668 42.954 1.00 59.09 87 ALA A O 1
ATOM 659 N N . GLY A 1 88 ? -28.825 -4.545 44.548 1.00 60.41 88 GLY A N 1
ATOM 660 C CA . GLY A 1 88 ? -28.608 -5.945 44.172 1.00 60.41 88 GLY A CA 1
ATOM 661 C C . GLY A 1 88 ? -29.231 -6.291 42.816 1.00 60.41 88 GLY A C 1
ATOM 662 O O . GLY A 1 88 ? -30.124 -5.594 42.336 1.00 60.41 88 GLY A O 1
ATOM 663 N N . ASP A 1 89 ? -28.780 -7.390 42.200 1.00 63.19 89 ASP A N 1
ATOM 664 C CA . ASP A 1 89 ? -29.212 -7.768 40.846 1.00 63.19 89 ASP A CA 1
ATOM 665 C C . ASP A 1 89 ? -30.731 -7.995 40.708 1.00 63.19 89 ASP A C 1
ATOM 667 O O . ASP A 1 89 ? -31.278 -7.767 39.630 1.00 63.19 89 ASP A O 1
ATOM 671 N N . ASP A 1 90 ? -31.409 -8.350 41.804 1.00 68.81 90 ASP A N 1
ATOM 672 C CA . ASP A 1 90 ? -32.854 -8.607 41.868 1.00 68.81 90 ASP A CA 1
ATOM 673 C C . ASP A 1 90 ? -33.706 -7.373 42.250 1.00 68.81 90 ASP A C 1
ATOM 675 O O . ASP A 1 90 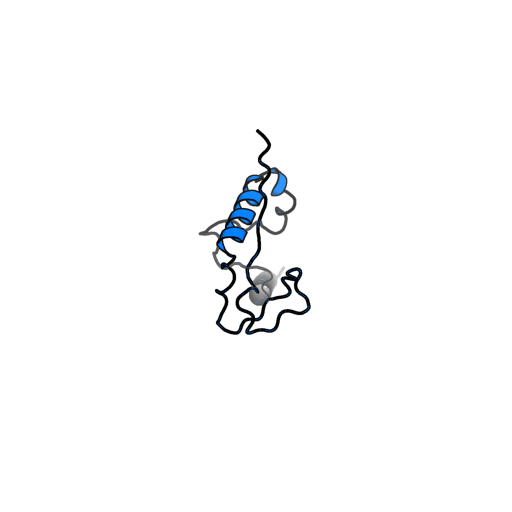? -34.906 -7.511 42.500 1.00 68.81 90 ASP A O 1
ATOM 679 N N . ASP A 1 91 ? -33.128 -6.168 42.336 1.00 66.75 91 ASP A N 1
ATOM 680 C CA . ASP A 1 91 ? -33.866 -4.965 42.750 1.00 66.75 91 ASP A CA 1
ATOM 681 C C . ASP A 1 91 ? -34.796 -4.445 41.624 1.00 66.75 91 ASP A C 1
ATOM 683 O O . ASP A 1 91 ? -34.315 -3.991 40.576 1.00 66.75 91 ASP A O 1
ATOM 687 N N . PRO A 1 92 ? -36.133 -4.461 41.812 1.00 68.50 92 PRO A N 1
ATOM 688 C CA . PRO A 1 92 ? -37.088 -4.021 40.796 1.00 68.50 92 PRO A CA 1
ATOM 689 C C . PRO A 1 92 ? -37.018 -2.516 40.490 1.00 68.50 92 PRO A C 1
ATOM 691 O O . PRO A 1 92 ? -37.469 -2.094 39.423 1.00 68.50 92 PRO A O 1
ATOM 694 N N . ASP A 1 93 ? -36.461 -1.699 41.389 1.00 66.56 93 ASP A N 1
ATOM 695 C CA . ASP A 1 93 ? -36.327 -0.252 41.204 1.00 66.56 93 ASP A CA 1
ATOM 696 C C . ASP A 1 93 ? -34.957 0.151 40.611 1.00 66.56 93 ASP A C 1
ATOM 698 O O . ASP A 1 93 ? -34.735 1.335 40.334 1.00 66.56 93 ASP A O 1
ATOM 702 N N . ARG A 1 94 ? -34.071 -0.816 40.303 1.00 61.59 94 ARG A N 1
ATOM 703 C CA . ARG A 1 94 ? -32.724 -0.595 39.724 1.00 61.59 94 ARG A CA 1
ATOM 704 C C . ARG A 1 94 ? -32.718 0.297 38.478 1.00 61.59 94 ARG A C 1
ATOM 706 O O . ARG A 1 94 ? -31.779 1.058 38.262 1.00 61.59 94 ARG A O 1
ATOM 713 N N . PHE A 1 95 ? -33.765 0.236 37.656 1.00 59.59 95 PHE A N 1
ATOM 714 C CA . PHE A 1 95 ? -33.842 0.961 36.379 1.00 59.59 95 PHE A CA 1
ATOM 715 C C . PHE A 1 95 ? -34.636 2.275 36.444 1.00 59.59 95 PHE A C 1
ATOM 717 O O . PHE A 1 95 ? -34.918 2.892 35.412 1.00 59.59 95 PHE A O 1
ATOM 724 N N . ARG A 1 96 ? -35.032 2.736 37.636 1.00 62.53 96 ARG A N 1
ATOM 725 C CA . ARG A 1 96 ? -35.955 3.868 37.779 1.00 62.53 96 ARG A CA 1
ATOM 726 C C . ARG A 1 96 ? -35.236 5.223 37.813 1.00 62.53 96 ARG A C 1
ATOM 728 O O . ARG A 1 96 ? -35.119 5.865 38.851 1.00 62.53 96 ARG A O 1
ATOM 735 N N . GLY A 1 97 ? -34.797 5.697 36.647 1.00 62.47 97 GLY A N 1
ATOM 736 C CA . GLY A 1 97 ? -34.246 7.048 36.455 1.00 62.47 97 GLY A CA 1
ATOM 737 C C . GLY A 1 97 ? -35.263 8.058 35.900 1.00 62.47 97 GLY A C 1
ATOM 738 O O . GLY A 1 97 ? -36.151 7.701 35.129 1.00 62.47 97 GLY A O 1
ATOM 739 N N . ARG A 1 98 ? -35.127 9.347 36.250 1.00 68.75 98 ARG A N 1
ATOM 740 C CA . ARG A 1 98 ? -35.804 10.465 35.560 1.00 68.75 98 ARG A CA 1
ATOM 741 C C . ARG A 1 98 ? -34.770 11.294 34.804 1.00 68.75 98 ARG A C 1
ATOM 743 O O . ARG A 1 98 ? -33.819 11.775 35.410 1.00 68.75 98 ARG A O 1
ATOM 750 N N . ILE A 1 99 ? -34.984 11.497 33.506 1.00 66.25 99 ILE A N 1
ATOM 751 C CA . ILE A 1 99 ? -34.158 12.373 32.665 1.00 66.25 99 ILE A CA 1
ATOM 752 C C . ILE A 1 99 ? -34.876 13.720 32.535 1.00 66.25 99 ILE A C 1
ATOM 754 O O . ILE A 1 99 ? -36.052 13.761 32.170 1.00 66.25 99 ILE A O 1
ATOM 758 N N . ARG A 1 100 ? -34.182 14.822 32.841 1.00 60.88 100 ARG A N 1
ATOM 759 C CA . ARG A 1 100 ? -34.658 16.188 32.590 1.00 60.88 100 ARG A CA 1
ATOM 760 C C . ARG A 1 100 ? -34.016 16.689 31.297 1.00 60.88 100 ARG A C 1
ATOM 762 O O . ARG A 1 100 ? -32.796 16.745 31.211 1.00 60.88 100 ARG A O 1
ATOM 769 N N . LEU A 1 101 ? -34.839 17.005 30.301 1.00 72.25 101 LEU A N 1
ATOM 770 C CA . LEU A 1 101 ? -34.407 17.608 29.041 1.00 72.25 101 LEU A CA 1
ATOM 771 C C . LEU A 1 101 ? -34.740 19.097 29.099 1.00 72.25 101 LEU A C 1
ATOM 773 O O . LEU A 1 101 ? -35.914 19.461 29.047 1.00 72.25 101 LEU A O 1
ATOM 777 N N . ASP A 1 102 ? -33.721 19.940 29.225 1.00 73.69 102 ASP A N 1
ATOM 778 C CA . ASP A 1 102 ? -33.875 21.379 29.037 1.00 73.69 102 ASP A CA 1
ATOM 779 C C . ASP A 1 102 ? -33.629 21.675 27.546 1.00 73.69 102 ASP A C 1
ATOM 781 O O . ASP A 1 102 ? -32.549 21.415 27.015 1.00 73.69 102 ASP A O 1
ATOM 785 N N . VAL A 1 103 ? -34.669 22.133 26.845 1.00 77.62 103 VAL A N 1
ATOM 786 C CA . VAL A 1 103 ? -34.602 22.506 25.424 1.00 77.62 103 VAL A CA 1
ATOM 787 C C . VAL A 1 103 ? -34.541 24.028 25.349 1.00 77.62 103 VAL A C 1
ATOM 789 O O . VAL A 1 103 ? -35.548 24.696 25.591 1.00 77.62 103 VAL A O 1
ATOM 792 N N . GLU A 1 104 ? -33.370 24.580 25.036 1.00 66.62 104 GLU A N 1
ATOM 793 C CA . GLU A 1 104 ? -33.247 25.988 24.643 1.00 66.62 104 GLU A CA 1
ATOM 794 C C . GLU A 1 104 ? -33.739 26.158 23.197 1.00 66.62 104 GLU A C 1
ATOM 796 O O . GLU A 1 104 ? -33.462 25.325 22.330 1.00 66.62 104 GLU A O 1
ATOM 801 N N . ARG A 1 105 ? -34.548 27.199 22.975 1.00 60.59 105 ARG A N 1
ATOM 802 C CA . ARG A 1 105 ? -35.271 27.486 21.729 1.00 60.59 105 ARG A CA 1
ATOM 803 C C . ARG A 1 105 ? -34.544 28.512 20.874 1.00 60.59 105 ARG A C 1
ATOM 805 O O . ARG A 1 105 ? -34.080 29.512 21.462 1.00 60.59 105 ARG A O 1
#

Organism: NCBI:txid3156399

pLDDT: mean 70.09, std 14.38, range [47.75, 96.88]

Secondary structure (DSSP, 8-state):
--HHHHHHHHHHHHHHHHHHHHTTS---SS-GGGS---TTTGGGTHHHH-THHHHHHHHHHHHHSPPPPPPPTT---TT---S-TT--TT-TTTT----------

Sequence (105 aa):
MDWWIWVLIAVAVIALGWLAQRAGWIDLSDKTKRGGTAGGVLMIGDEVFAPRKYEAAVEQERQSRLPAPAPLPGDGDKGIAFASADAGDDDPDRFRGRIRLDVER

Foldseek 3Di:
DPVVVVVVVVVVVVVVVVVCCVVVVDPPPPPPVPDDDPPPPCPVVCCVVPVCVVVVVVVVVVVPDDPDPDDDVVNPPVPPPDVCPPDDPPHPCSPPDDDDDDDDD